Protein AF-A0A3B4A1E0-F1 (afdb_monomer_lite)

Structure (mmCIF, N/CA/C/O backbone):
data_AF-A0A3B4A1E0-F1
#
_entry.id   AF-A0A3B4A1E0-F1
#
loop_
_atom_site.group_PDB
_atom_site.id
_atom_site.type_symbol
_atom_site.label_atom_id
_atom_site.label_alt_id
_atom_site.label_comp_id
_atom_site.label_asym_id
_atom_site.label_entity_id
_atom_site.label_seq_id
_atom_site.pdbx_PDB_ins_code
_atom_site.Cartn_x
_atom_site.Cartn_y
_atom_site.Cartn_z
_atom_site.occupancy
_atom_site.B_iso_or_equiv
_atom_site.auth_seq_id
_atom_site.auth_comp_id
_atom_site.auth_asym_id
_atom_site.auth_atom_id
_atom_site.pdbx_PDB_model_num
ATOM 1 N N . MET A 1 1 ? 7.143 -41.075 -10.998 1.00 53.06 1 MET A N 1
ATOM 2 C CA . MET A 1 1 ? 6.366 -39.930 -10.487 1.00 53.06 1 MET A CA 1
ATOM 3 C C . MET A 1 1 ? 6.959 -39.647 -9.127 1.00 53.06 1 MET A C 1
ATOM 5 O O . MET A 1 1 ? 7.006 -40.567 -8.324 1.00 53.06 1 MET A O 1
ATOM 9 N N . ASP A 1 2 ? 7.576 -38.488 -8.966 1.00 66.81 2 ASP A N 1
ATOM 10 C CA . ASP A 1 2 ? 8.413 -38.183 -7.810 1.00 66.81 2 ASP A CA 1
ATOM 11 C C . ASP A 1 2 ? 7.525 -37.654 -6.678 1.00 66.81 2 ASP A C 1
ATOM 13 O O . ASP A 1 2 ? 6.941 -36.578 -6.811 1.00 66.81 2 ASP A O 1
ATOM 17 N N . LEU A 1 3 ? 7.316 -38.466 -5.637 1.00 61.34 3 LEU A N 1
ATOM 18 C CA . LEU A 1 3 ? 6.415 -38.126 -4.529 1.00 61.34 3 LEU A CA 1
ATOM 19 C C . LEU A 1 3 ? 6.935 -36.916 -3.741 1.00 61.34 3 LEU A C 1
ATOM 21 O O . LEU A 1 3 ? 6.131 -36.079 -3.333 1.00 61.34 3 LEU A O 1
ATOM 25 N N . ASP A 1 4 ? 8.256 -36.763 -3.645 1.00 66.69 4 ASP A N 1
ATOM 26 C CA . ASP A 1 4 ? 8.911 -35.648 -2.956 1.00 66.69 4 ASP A CA 1
ATOM 27 C C . ASP A 1 4 ? 8.580 -34.302 -3.629 1.00 66.69 4 ASP A C 1
ATOM 29 O O . ASP A 1 4 ? 8.363 -33.286 -2.967 1.00 66.69 4 ASP A O 1
ATOM 33 N N . ASN A 1 5 ? 8.429 -34.297 -4.959 1.00 65.75 5 ASN A N 1
ATOM 34 C CA . ASN A 1 5 ? 8.002 -33.117 -5.717 1.00 65.75 5 ASN A CA 1
ATOM 35 C C . ASN A 1 5 ? 6.529 -32.740 -5.465 1.00 65.75 5 ASN A C 1
ATOM 37 O O . ASN A 1 5 ? 6.169 -31.567 -5.575 1.00 65.75 5 ASN A O 1
ATOM 41 N N . ILE A 1 6 ? 5.667 -33.708 -5.134 1.00 66.88 6 ILE A N 1
ATOM 42 C CA . ILE A 1 6 ? 4.247 -33.463 -4.832 1.00 66.88 6 ILE A CA 1
ATOM 43 C C . ILE A 1 6 ? 4.090 -32.937 -3.400 1.00 66.88 6 ILE A C 1
ATOM 45 O O . ILE A 1 6 ? 3.303 -32.018 -3.168 1.00 66.88 6 ILE A O 1
ATOM 49 N N . GLU A 1 7 ? 4.854 -33.469 -2.445 1.00 69.38 7 GLU A N 1
ATOM 50 C CA . GLU A 1 7 ? 4.876 -32.968 -1.065 1.00 69.38 7 GLU A CA 1
ATOM 51 C C . GLU A 1 7 ? 5.423 -31.540 -0.989 1.00 69.38 7 GLU A C 1
ATOM 53 O O . GLU A 1 7 ? 4.758 -30.669 -0.424 1.00 69.38 7 GLU A O 1
ATOM 58 N N . ALA A 1 8 ? 6.541 -31.254 -1.664 1.00 64.31 8 ALA A N 1
ATOM 59 C CA . ALA A 1 8 ? 7.081 -29.897 -1.757 1.00 64.31 8 ALA A CA 1
ATOM 60 C C . ALA A 1 8 ? 6.071 -28.913 -2.377 1.00 64.31 8 ALA A C 1
ATOM 62 O O . ALA A 1 8 ? 5.916 -27.782 -1.911 1.00 64.31 8 ALA A O 1
ATOM 63 N N . LEU A 1 9 ? 5.326 -29.342 -3.402 1.00 64.62 9 LEU A N 1
ATOM 64 C CA . LEU A 1 9 ? 4.281 -28.523 -4.016 1.00 64.62 9 LEU A CA 1
ATOM 65 C C . LEU A 1 9 ? 3.123 -28.250 -3.039 1.00 64.62 9 LEU A C 1
ATOM 67 O O . LEU A 1 9 ? 2.649 -27.115 -2.950 1.00 64.62 9 LEU A O 1
ATOM 71 N N . ASN A 1 10 ? 2.696 -29.251 -2.265 1.00 68.62 10 ASN A N 1
ATOM 72 C CA . ASN A 1 10 ? 1.663 -29.095 -1.237 1.00 68.62 10 ASN A CA 1
ATOM 73 C C . ASN A 1 10 ? 2.092 -28.136 -0.119 1.00 68.62 10 ASN A C 1
ATOM 75 O O . ASN A 1 10 ? 1.289 -27.312 0.327 1.00 68.62 10 ASN A O 1
ATOM 79 N N . GLU A 1 11 ? 3.352 -28.192 0.306 1.00 73.94 11 GLU A N 1
ATOM 80 C CA . GLU A 1 11 ? 3.908 -27.250 1.279 1.00 73.94 11 GLU A CA 1
ATOM 81 C C . GLU A 1 11 ? 3.930 -25.819 0.740 1.00 73.94 11 GLU A C 1
ATOM 83 O O . GLU A 1 11 ? 3.518 -24.890 1.443 1.00 73.94 11 GLU A O 1
ATOM 88 N N . VAL A 1 12 ? 4.328 -25.635 -0.524 1.00 72.62 12 VAL A N 1
ATOM 89 C CA . VAL A 1 12 ? 4.296 -24.330 -1.199 1.00 72.62 12 VAL A CA 1
ATOM 90 C C . VAL A 1 12 ? 2.866 -23.798 -1.274 1.00 72.62 12 VAL A C 1
ATOM 92 O O . VAL A 1 12 ? 2.629 -22.654 -0.886 1.00 72.62 12 VAL A O 1
ATOM 95 N N . HIS A 1 13 ? 1.891 -24.608 -1.693 1.00 76.75 13 HIS A N 1
ATOM 96 C CA . HIS A 1 13 ? 0.485 -24.192 -1.733 1.00 76.75 13 HIS A CA 1
ATOM 97 C C . HIS A 1 13 ? -0.042 -23.807 -0.352 1.00 76.75 13 HIS A C 1
ATOM 99 O O . HIS A 1 13 ? -0.690 -22.768 -0.204 1.00 76.75 13 HIS A O 1
ATOM 105 N N . ALA A 1 14 ? 0.265 -24.605 0.670 1.00 80.81 14 ALA A N 1
ATOM 106 C CA . ALA A 1 14 ? -0.152 -24.321 2.034 1.00 80.81 14 ALA A CA 1
ATOM 107 C C . ALA A 1 14 ? 0.515 -23.048 2.581 1.00 80.81 14 ALA A C 1
ATOM 109 O O . ALA A 1 14 ? -0.136 -22.266 3.275 1.00 80.81 14 ALA A O 1
ATOM 110 N N . SER A 1 15 ? 1.787 -22.809 2.260 1.00 83.81 15 SER A N 1
ATOM 111 C CA . SER A 1 15 ? 2.515 -21.590 2.627 1.00 83.81 15 SER A CA 1
ATOM 112 C C . SER A 1 15 ? 1.927 -20.353 1.945 1.00 83.81 15 SER A C 1
ATOM 114 O O . SER A 1 15 ? 1.558 -19.394 2.622 1.00 83.81 15 SER A O 1
ATOM 116 N N . VAL A 1 16 ? 1.726 -20.400 0.624 1.00 83.62 16 VAL A N 1
ATOM 117 C CA . VAL A 1 16 ? 1.126 -19.303 -0.153 1.00 83.62 16 VAL A CA 1
ATOM 118 C C . VAL A 1 16 ? -0.285 -18.994 0.341 1.00 83.62 16 VAL A C 1
ATOM 120 O O . VAL A 1 16 ? -0.619 -17.827 0.543 1.00 83.62 16 VAL A O 1
ATOM 123 N N . TYR A 1 17 ? -1.103 -20.017 0.597 1.00 85.19 17 TYR A N 1
ATOM 124 C CA . TYR A 1 17 ? -2.456 -19.827 1.111 1.00 85.19 17 TYR A CA 1
ATOM 125 C C . TYR A 1 17 ? -2.453 -19.192 2.507 1.00 85.19 17 TYR A C 1
ATOM 127 O O . TYR A 1 17 ? -3.145 -18.197 2.727 1.00 85.19 17 TYR A O 1
ATOM 135 N N . ARG A 1 18 ? -1.628 -19.689 3.439 1.00 83.25 18 ARG A N 1
ATOM 136 C CA . ARG A 1 18 ? -1.487 -19.088 4.778 1.00 83.25 18 ARG A CA 1
ATOM 137 C C . ARG A 1 18 ? -1.047 -17.629 4.699 1.00 83.25 18 ARG A C 1
ATOM 139 O O . ARG A 1 18 ? -1.656 -16.786 5.353 1.00 83.25 18 ARG A O 1
ATOM 146 N N . SER A 1 19 ? -0.050 -17.321 3.874 1.00 85.06 19 SER A N 1
ATOM 147 C CA . SER A 1 19 ? 0.401 -15.946 3.645 1.00 85.06 19 SER A CA 1
ATOM 148 C C . SER A 1 19 ? -0.711 -15.084 3.049 1.00 85.06 19 SER A C 1
ATOM 150 O O . SER A 1 19 ? -0.932 -13.970 3.512 1.00 85.06 19 SER A O 1
ATOM 152 N N . SER A 1 20 ? -1.488 -15.606 2.096 1.00 85.75 20 SER A N 1
ATOM 153 C CA . SER A 1 20 ? -2.617 -14.873 1.509 1.00 85.75 20 SER A CA 1
ATOM 154 C C . SER A 1 20 ? -3.699 -14.528 2.539 1.00 85.75 20 SER A C 1
ATOM 156 O O . SER A 1 20 ? -4.195 -13.402 2.550 1.00 85.75 20 SER A O 1
ATOM 158 N N . LEU A 1 21 ? -4.008 -15.449 3.460 1.00 85.19 21 LEU A N 1
ATOM 159 C CA . LEU A 1 21 ? -4.960 -15.209 4.545 1.00 85.19 21 LEU A CA 1
ATOM 160 C C . LEU A 1 21 ? -4.445 -14.158 5.529 1.00 85.19 21 LEU A C 1
ATOM 162 O O . LEU A 1 21 ? -5.189 -13.254 5.901 1.00 85.19 21 LEU A O 1
ATOM 166 N N . LYS A 1 22 ? -3.166 -14.229 5.909 1.00 87.06 22 LYS A N 1
ATOM 167 C CA . LYS A 1 22 ? -2.531 -13.217 6.764 1.00 87.06 22 LYS A CA 1
ATOM 168 C C . LYS A 1 22 ? -2.554 -11.836 6.113 1.00 87.06 22 LYS A C 1
ATOM 170 O O . LYS A 1 22 ? -2.951 -10.867 6.754 1.00 87.06 22 LYS A O 1
ATOM 175 N N . LEU A 1 23 ? -2.200 -11.748 4.830 1.00 88.38 23 LEU A N 1
ATOM 176 C CA . LEU A 1 23 ? -2.256 -10.497 4.071 1.00 88.38 23 LEU A CA 1
ATOM 177 C C . LEU A 1 23 ? -3.684 -9.956 3.983 1.00 88.38 23 LEU A C 1
ATOM 179 O O . LEU A 1 23 ? -3.876 -8.752 4.121 1.00 88.38 23 LEU A O 1
ATOM 183 N N . GLN A 1 24 ? -4.691 -10.819 3.828 1.00 88.75 24 GLN A N 1
ATOM 184 C CA . GLN A 1 24 ? -6.093 -10.403 3.867 1.00 88.75 24 GLN A CA 1
ATOM 185 C C . GLN A 1 24 ? -6.499 -9.866 5.249 1.00 88.75 24 GLN A C 1
ATOM 187 O O . GLN A 1 24 ? -7.207 -8.861 5.333 1.00 88.75 24 GLN A O 1
ATOM 192 N N . SER A 1 25 ? -6.056 -10.497 6.340 1.00 88.69 25 SER A N 1
ATOM 193 C CA . SER A 1 25 ? -6.280 -9.979 7.694 1.00 88.69 25 SER A CA 1
ATOM 194 C C . SER A 1 25 ? -5.638 -8.606 7.876 1.00 88.69 25 SER A C 1
ATOM 196 O O . SER A 1 25 ? -6.288 -7.691 8.372 1.00 88.69 25 SER A O 1
ATOM 198 N N . ILE A 1 26 ? -4.402 -8.433 7.411 1.00 90.31 26 ILE A N 1
ATOM 199 C CA . ILE A 1 26 ? -3.662 -7.170 7.515 1.00 90.31 26 ILE A CA 1
ATOM 200 C C . ILE A 1 26 ? -4.322 -6.089 6.665 1.00 90.31 26 ILE A C 1
ATOM 202 O O . ILE A 1 26 ? -4.563 -4.999 7.163 1.00 90.31 26 ILE A O 1
ATOM 206 N N . GLN A 1 27 ? -4.738 -6.417 5.443 1.00 92.44 27 GLN A N 1
ATOM 207 C CA . GLN A 1 27 ? -5.510 -5.529 4.578 1.00 92.44 27 GLN A CA 1
ATOM 208 C C . GLN A 1 27 ? -6.789 -5.005 5.259 1.00 92.44 27 GLN A C 1
ATOM 210 O O . GLN A 1 27 ? -7.183 -3.855 5.042 1.00 92.44 27 GLN A O 1
ATOM 215 N N . ARG A 1 28 ? -7.465 -5.833 6.067 1.00 91.12 28 ARG A N 1
ATOM 216 C CA . ARG A 1 28 ? -8.642 -5.407 6.839 1.00 91.12 28 ARG A CA 1
ATOM 217 C C . ARG A 1 28 ? -8.262 -4.537 8.031 1.00 91.12 28 ARG A C 1
ATOM 219 O O . ARG A 1 28 ? -8.878 -3.494 8.202 1.00 91.12 28 ARG A O 1
ATOM 226 N N . LEU A 1 29 ? -7.237 -4.928 8.789 1.00 89.44 29 LEU A N 1
ATOM 227 C CA . LEU A 1 29 ? -6.728 -4.160 9.933 1.00 89.44 29 LEU A CA 1
ATOM 228 C C . LEU A 1 29 ? -6.226 -2.767 9.533 1.00 89.44 29 LEU A C 1
ATOM 230 O O . LEU A 1 29 ? -6.349 -1.828 10.304 1.00 89.44 29 LEU A O 1
ATOM 234 N N . THR A 1 30 ? -5.685 -2.621 8.325 1.00 91.12 30 THR A N 1
ATOM 235 C CA . THR A 1 30 ? -5.218 -1.336 7.790 1.00 91.12 30 THR A CA 1
ATOM 236 C C . THR A 1 30 ? -6.249 -0.654 6.891 1.00 91.12 30 THR A C 1
ATOM 238 O O . THR A 1 30 ? -5.905 0.256 6.144 1.00 91.12 30 THR A O 1
ATOM 241 N N . HIS A 1 31 ? -7.501 -1.125 6.861 1.00 93.19 31 HIS A N 1
ATOM 242 C CA . HIS A 1 31 ? -8.583 -0.554 6.040 1.00 93.19 31 HIS A CA 1
ATOM 243 C C . HIS A 1 31 ? -8.277 -0.451 4.529 1.00 93.19 31 HIS A C 1
ATOM 245 O O . HIS A 1 31 ? -8.978 0.228 3.783 1.00 93.19 31 HIS A O 1
ATOM 251 N N . LEU A 1 32 ? -7.264 -1.166 4.027 1.00 94.44 32 LEU A N 1
ATOM 252 C CA . LEU A 1 32 ? -6.845 -1.108 2.619 1.00 94.44 32 LEU A CA 1
ATOM 253 C C . LEU A 1 32 ? -7.750 -1.942 1.696 1.00 94.44 32 LEU A C 1
ATOM 255 O O . LEU A 1 32 ? -7.695 -1.793 0.478 1.00 94.44 32 LEU A O 1
ATOM 259 N N . HIS A 1 33 ? -8.641 -2.761 2.265 1.00 92.81 33 HIS A N 1
ATOM 260 C CA . HIS A 1 33 ? -9.667 -3.531 1.544 1.00 92.81 33 HIS A CA 1
ATOM 261 C C . HIS A 1 33 ? -10.732 -2.675 0.837 1.00 92.81 33 HIS A C 1
ATOM 263 O O . HIS A 1 33 ? -11.501 -3.213 0.045 1.00 92.81 33 HIS A O 1
ATOM 269 N N . VAL A 1 34 ? -10.776 -1.366 1.099 1.00 93.69 34 VAL A N 1
ATOM 270 C CA . VAL A 1 34 ? -11.647 -0.393 0.408 1.00 93.69 34 VAL A CA 1
ATOM 271 C C . VAL A 1 34 ? -10.854 0.688 -0.333 1.00 93.69 34 VAL A C 1
ATOM 273 O O . VAL A 1 34 ? -11.417 1.573 -0.975 1.00 93.69 34 VAL A O 1
ATOM 276 N N . VAL A 1 35 ? -9.524 0.629 -0.255 1.00 95.38 35 VAL A N 1
ATOM 277 C CA . VAL A 1 35 ? -8.626 1.575 -0.915 1.00 95.38 35 VAL A CA 1
ATOM 278 C C . VAL A 1 35 ? -8.311 1.072 -2.317 1.00 95.38 35 VAL A C 1
ATOM 280 O O . VAL A 1 35 ? -8.114 -0.119 -2.528 1.00 95.38 35 VAL A O 1
ATOM 283 N N . LEU A 1 36 ? -8.219 1.995 -3.269 1.00 95.69 36 LEU A N 1
ATOM 284 C CA . LEU A 1 36 ? -7.868 1.729 -4.659 1.00 95.69 36 LEU A CA 1
ATOM 285 C C . LEU A 1 36 ? -6.608 2.520 -5.020 1.00 95.69 36 LEU A C 1
ATOM 287 O O . LEU A 1 36 ? -6.320 3.556 -4.410 1.00 95.69 36 LEU A O 1
ATOM 291 N N . VAL A 1 37 ? -5.883 2.081 -6.045 1.00 94.94 37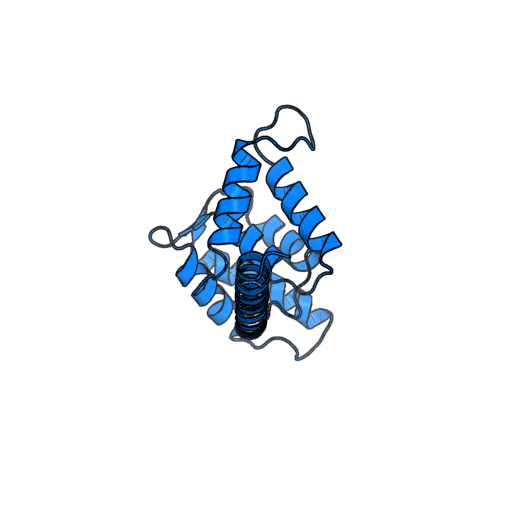 VAL A N 1
ATOM 292 C CA . VAL A 1 37 ? -4.678 2.725 -6.586 1.00 94.94 37 VAL A CA 1
ATOM 293 C C . VAL A 1 37 ? -4.929 4.211 -6.843 1.00 94.94 37 VAL A C 1
ATOM 295 O O . VAL A 1 37 ? -4.120 5.049 -6.456 1.00 94.94 37 VAL A O 1
ATOM 298 N N . ARG A 1 38 ? -6.094 4.574 -7.395 1.00 93.81 38 ARG A N 1
ATOM 299 C CA . ARG A 1 38 ? -6.472 5.980 -7.635 1.00 93.81 38 ARG A CA 1
ATOM 300 C C . ARG A 1 38 ? -6.529 6.839 -6.366 1.00 93.81 38 ARG A C 1
ATOM 302 O O . ARG A 1 38 ? -6.160 8.016 -6.418 1.00 93.81 38 ARG A O 1
ATOM 309 N N . HIS A 1 39 ? -6.939 6.273 -5.228 1.00 95.00 39 HIS A N 1
ATOM 310 C CA . HIS A 1 39 ? -6.931 6.973 -3.938 1.00 95.00 39 HIS A CA 1
ATOM 311 C C . HIS A 1 39 ? -5.492 7.216 -3.470 1.00 95.00 39 HIS A C 1
ATOM 313 O O . HIS A 1 39 ? -5.155 8.332 -3.070 1.00 95.00 39 HIS A O 1
ATOM 319 N N . ILE A 1 40 ? -4.636 6.198 -3.607 1.00 94.75 40 ILE A N 1
ATOM 320 C CA . ILE A 1 40 ? -3.216 6.237 -3.234 1.00 94.75 40 ILE A CA 1
ATOM 321 C C . ILE A 1 40 ? -2.469 7.285 -4.070 1.00 94.75 40 ILE A C 1
ATOM 323 O O . ILE A 1 40 ? -1.838 8.186 -3.519 1.00 94.75 40 ILE A O 1
ATOM 327 N N . THR A 1 41 ? -2.592 7.231 -5.400 1.00 91.50 41 THR A N 1
ATOM 328 C CA . THR A 1 41 ? -1.941 8.180 -6.318 1.00 91.50 41 THR A CA 1
ATOM 329 C C . THR A 1 41 ? -2.379 9.621 -6.058 1.00 91.50 41 THR A C 1
ATOM 331 O O . THR A 1 41 ? -1.566 10.543 -6.122 1.00 91.50 41 THR A O 1
ATOM 334 N N . THR A 1 42 ? -3.659 9.835 -5.745 1.00 92.00 42 THR A N 1
ATOM 335 C CA . THR A 1 42 ? -4.181 11.174 -5.440 1.00 92.00 42 THR A CA 1
ATOM 336 C C . THR A 1 42 ? -3.605 11.717 -4.134 1.00 92.00 42 THR A C 1
ATOM 338 O O . THR A 1 42 ? -3.204 12.880 -4.094 1.00 92.00 42 THR A O 1
ATOM 341 N N . ALA A 1 43 ? -3.507 10.886 -3.094 1.00 92.25 43 ALA A N 1
ATOM 342 C CA . ALA A 1 43 ? -2.925 11.281 -1.815 1.00 92.25 43 ALA A CA 1
ATOM 343 C C . ALA A 1 43 ? -1.415 11.567 -1.933 1.00 92.25 43 ALA A C 1
ATOM 345 O O . ALA A 1 43 ? -0.949 12.606 -1.463 1.00 92.25 43 ALA A O 1
ATOM 346 N N . LEU A 1 44 ? -0.658 10.717 -2.634 1.00 89.38 44 LEU A N 1
ATOM 347 C CA . LEU A 1 44 ? 0.795 10.868 -2.803 1.00 89.38 44 LEU A CA 1
ATOM 348 C C . LEU A 1 44 ? 1.206 12.107 -3.602 1.00 89.38 44 LEU A C 1
ATOM 350 O O . LEU A 1 44 ? 2.267 12.670 -3.344 1.00 89.38 44 LEU A O 1
ATOM 354 N N . ARG A 1 45 ? 0.356 12.610 -4.508 1.00 86.19 45 ARG A N 1
ATOM 355 C CA . ARG A 1 45 ? 0.635 13.855 -5.252 1.00 86.19 45 ARG A CA 1
ATOM 356 C C . ARG A 1 45 ? 0.914 15.049 -4.327 1.00 86.19 45 ARG A C 1
ATOM 358 O O . ARG A 1 45 ? 1.601 15.983 -4.722 1.00 86.19 45 ARG A O 1
ATOM 365 N N . SER A 1 46 ? 0.396 15.011 -3.100 1.00 79.38 46 SER A N 1
ATOM 366 C CA . SER A 1 46 ? 0.569 16.069 -2.102 1.00 79.38 46 SER A CA 1
ATOM 367 C C . SER A 1 46 ? 1.889 16.017 -1.318 1.00 79.38 46 SER A C 1
ATOM 369 O O . SER A 1 46 ? 2.178 16.961 -0.591 1.00 79.38 46 SER A O 1
ATOM 371 N N . VAL A 1 47 ? 2.681 14.948 -1.462 1.00 78.19 47 VAL A N 1
ATOM 372 C CA . VAL A 1 47 ? 3.924 14.708 -0.699 1.00 78.19 47 VAL A CA 1
ATOM 373 C C . VAL A 1 47 ? 5.156 15.349 -1.361 1.00 78.19 47 VAL A C 1
ATOM 375 O O . VAL A 1 47 ? 6.175 15.541 -0.716 1.00 78.19 47 VAL A O 1
ATOM 378 N N . GLY A 1 48 ? 5.066 15.796 -2.618 1.00 67.62 48 GLY A N 1
ATOM 379 C CA . GLY A 1 48 ? 6.047 16.739 -3.176 1.00 67.62 48 GLY A CA 1
ATOM 380 C C . GLY A 1 48 ? 7.441 16.177 -3.491 1.00 67.62 48 GLY A C 1
ATOM 381 O O . GLY A 1 48 ? 8.417 16.912 -3.395 1.00 67.62 48 GLY A O 1
ATOM 382 N N . GLY A 1 49 ? 7.553 14.910 -3.901 1.00 74.06 49 GLY A N 1
ATOM 383 C CA . GLY A 1 49 ? 8.814 14.339 -4.403 1.00 74.06 49 GLY A CA 1
ATOM 384 C C . GLY A 1 49 ? 9.908 14.144 -3.347 1.00 74.06 49 GLY A C 1
ATOM 385 O O . GLY A 1 49 ? 11.069 13.968 -3.709 1.00 74.06 49 GLY A O 1
ATOM 386 N N . VAL A 1 50 ? 9.556 14.188 -2.059 1.00 81.94 50 VAL A N 1
ATOM 387 C CA . VAL A 1 50 ? 10.465 13.801 -0.974 1.00 81.94 50 VAL A CA 1
ATOM 388 C C . VAL A 1 50 ? 10.701 12.292 -0.988 1.00 81.94 50 VAL A C 1
ATOM 390 O O . VAL A 1 50 ? 9.809 11.523 -1.341 1.00 81.94 50 VAL A O 1
ATOM 393 N N . SER A 1 51 ? 11.906 11.876 -0.601 1.00 85.31 51 SER A N 1
ATOM 394 C CA . SER A 1 51 ? 12.280 10.457 -0.551 1.00 85.31 51 SER A CA 1
ATOM 395 C C . SER A 1 51 ? 11.772 9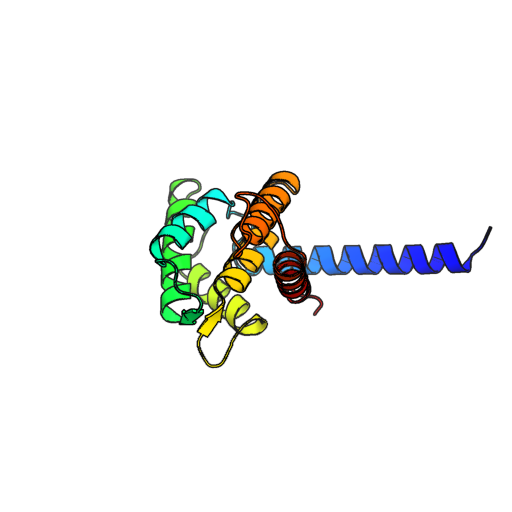.758 0.708 1.00 85.31 51 SER A C 1
ATOM 397 O O . SER A 1 51 ? 11.377 8.600 0.644 1.00 85.31 51 SER A O 1
ATOM 399 N N . ASP A 1 52 ? 11.742 10.467 1.837 1.00 91.81 52 ASP A N 1
ATOM 400 C CA . ASP A 1 52 ? 11.318 9.945 3.134 1.00 91.81 52 ASP A CA 1
ATOM 401 C C . ASP A 1 52 ? 10.233 10.843 3.734 1.00 91.81 52 ASP A C 1
ATOM 403 O O . ASP A 1 52 ? 10.276 12.066 3.595 1.00 91.81 52 ASP A O 1
ATOM 407 N N . VAL A 1 53 ? 9.278 10.229 4.430 1.00 93.75 53 VAL A N 1
ATOM 408 C CA . VAL A 1 53 ? 8.176 10.910 5.118 1.00 93.75 53 VAL A CA 1
ATOM 409 C C . VAL A 1 53 ? 8.140 10.539 6.594 1.00 93.75 53 VAL A C 1
ATOM 411 O O . VAL A 1 53 ? 8.263 9.374 6.971 1.00 93.75 53 VAL A O 1
ATOM 414 N N . SER A 1 54 ? 7.958 11.539 7.446 1.00 94.50 54 SER A N 1
ATOM 415 C CA . SER A 1 54 ? 7.767 11.377 8.885 1.00 94.50 54 SER A CA 1
ATOM 416 C C . SER A 1 54 ? 6.424 10.723 9.213 1.00 94.50 54 SER A C 1
ATOM 418 O O . SER A 1 54 ? 5.483 10.720 8.413 1.00 94.50 54 SER A O 1
ATOM 420 N N . ARG A 1 55 ? 6.282 10.224 10.445 1.00 94.00 55 ARG A N 1
ATOM 421 C CA . ARG A 1 55 ? 5.012 9.650 10.924 1.00 94.00 55 ARG A CA 1
ATOM 422 C C . ARG A 1 55 ? 3.825 10.595 10.764 1.00 94.00 55 ARG A C 1
ATOM 424 O O . ARG A 1 55 ? 2.750 10.157 10.363 1.00 94.00 55 ARG A O 1
ATOM 431 N N . GLN A 1 56 ? 4.015 11.881 11.046 1.00 93.62 56 GLN A N 1
ATOM 432 C CA . GLN A 1 56 ? 2.949 12.871 10.921 1.00 93.62 56 GLN A CA 1
ATOM 433 C C . GLN A 1 56 ? 2.519 13.055 9.459 1.00 93.62 56 GLN A C 1
ATOM 435 O O . GLN A 1 56 ? 1.324 13.136 9.176 1.00 93.62 56 GLN A O 1
ATOM 440 N N . GLU A 1 57 ? 3.469 13.075 8.524 1.00 94.25 57 GLU A N 1
ATOM 441 C CA . GLU A 1 57 ? 3.184 13.181 7.089 1.00 94.25 57 GLU A CA 1
ATOM 442 C C . GLU A 1 57 ? 2.468 11.935 6.562 1.00 94.25 57 GLU A C 1
ATOM 444 O O . GLU A 1 57 ? 1.508 12.060 5.799 1.00 94.25 57 GLU A O 1
ATOM 449 N N . VAL A 1 58 ? 2.854 10.742 7.030 1.00 94.88 58 VAL A N 1
ATOM 450 C CA . VAL A 1 58 ? 2.150 9.489 6.717 1.00 94.88 58 VAL A CA 1
ATOM 451 C C . VAL A 1 58 ? 0.703 9.543 7.205 1.00 94.88 58 VAL A C 1
ATOM 453 O O . VAL A 1 58 ? -0.212 9.268 6.430 1.00 94.88 58 VAL A O 1
ATOM 456 N N . VAL A 1 59 ? 0.456 9.966 8.448 1.00 95.25 59 VAL A N 1
ATOM 457 C CA . VAL A 1 59 ? -0.911 10.106 8.981 1.00 95.25 59 VAL A CA 1
ATOM 458 C C . VAL A 1 59 ? -1.728 11.117 8.171 1.00 95.25 59 VAL A C 1
ATOM 460 O O . VAL A 1 59 ? -2.894 10.866 7.865 1.00 95.25 59 VAL A O 1
ATOM 463 N N . GLN A 1 60 ? -1.145 12.250 7.773 1.00 94.19 60 GLN A N 1
ATOM 464 C CA . GLN A 1 60 ? -1.834 13.239 6.934 1.00 94.19 60 GLN A CA 1
ATOM 465 C C . GLN A 1 60 ? -2.160 12.698 5.537 1.00 94.19 60 GLN A C 1
ATOM 467 O O . GLN A 1 60 ? -3.257 12.937 5.022 1.00 94.19 60 GLN A O 1
ATOM 472 N N . LEU A 1 61 ? -1.236 11.953 4.930 1.00 95.25 61 LEU A N 1
ATOM 473 C CA . LEU A 1 61 ? -1.449 11.281 3.651 1.00 95.25 61 LEU A CA 1
ATOM 474 C C . LEU A 1 61 ? -2.607 10.289 3.746 1.00 95.25 61 LEU A C 1
ATOM 476 O O . LEU A 1 61 ? -3.526 10.334 2.925 1.00 95.25 61 LEU A O 1
ATOM 480 N N . LEU A 1 62 ? -2.585 9.428 4.763 1.00 95.88 62 LEU A N 1
ATOM 481 C CA . LEU A 1 62 ? -3.617 8.422 4.994 1.00 95.88 62 LEU A CA 1
ATOM 482 C C . LEU A 1 62 ? -4.977 9.069 5.257 1.00 95.88 62 LEU A C 1
ATOM 484 O O . LEU A 1 62 ? -5.969 8.634 4.684 1.00 95.88 62 LEU A O 1
ATOM 488 N N . ASN A 1 63 ? -5.024 10.160 6.025 1.00 95.00 63 ASN A N 1
ATOM 489 C CA . ASN A 1 63 ? -6.244 10.946 6.217 1.00 95.00 63 ASN A CA 1
ATOM 490 C C . ASN A 1 63 ? -6.833 11.425 4.885 1.00 95.00 63 ASN A C 1
ATOM 492 O O . ASN 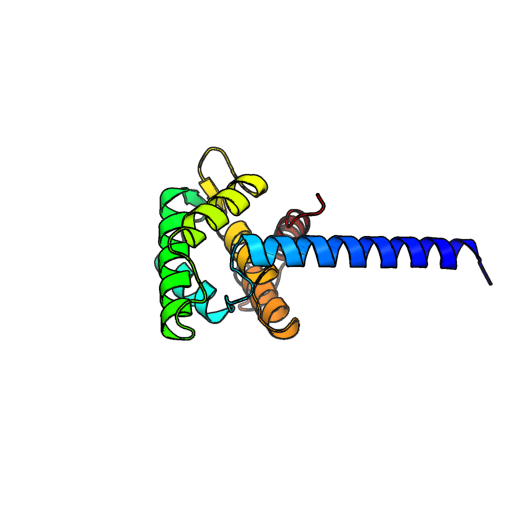A 1 63 ? -8.011 11.204 4.619 1.00 95.00 63 ASN A O 1
ATOM 496 N N . ARG A 1 64 ? -6.021 12.032 4.009 1.00 94.00 64 ARG A N 1
ATOM 497 C CA . ARG A 1 64 ? -6.481 12.475 2.678 1.00 94.00 64 ARG A CA 1
ATOM 498 C C . ARG A 1 64 ? -7.006 11.305 1.848 1.00 94.00 64 ARG A C 1
ATOM 500 O O . ARG A 1 64 ? -8.048 11.417 1.208 1.00 94.00 64 ARG A O 1
ATOM 507 N N . MET A 1 65 ? -6.295 10.181 1.875 1.00 95.25 65 MET A N 1
ATOM 508 C CA . MET A 1 65 ? -6.688 8.967 1.165 1.00 95.25 65 MET A CA 1
ATOM 509 C C . MET A 1 65 ? -8.036 8.427 1.666 1.00 95.25 65 MET A C 1
ATOM 511 O O . MET A 1 65 ? -8.923 8.156 0.859 1.00 95.25 65 MET A O 1
ATOM 515 N N . PHE A 1 66 ? -8.212 8.311 2.981 1.00 94.75 66 PHE A N 1
ATOM 516 C CA . PHE A 1 66 ? -9.424 7.781 3.600 1.00 94.75 66 PHE A CA 1
ATOM 517 C C . PHE A 1 66 ? -10.620 8.732 3.511 1.00 94.75 66 PHE A C 1
ATOM 519 O O . PHE A 1 66 ? -11.749 8.268 3.370 1.00 94.75 66 PHE A O 1
ATOM 526 N N . VAL A 1 67 ? -10.401 10.049 3.501 1.00 92.75 67 VAL A N 1
ATOM 527 C CA . VAL A 1 67 ? -11.458 11.026 3.193 1.00 92.75 67 VAL A CA 1
ATOM 528 C C . VAL A 1 67 ? -12.004 10.801 1.783 1.00 92.75 67 VAL A C 1
ATOM 530 O O . VAL A 1 67 ? -13.221 10.773 1.612 1.00 92.75 67 VAL A O 1
ATOM 533 N N . ASN A 1 68 ? -11.135 10.573 0.792 1.00 91.19 68 ASN A N 1
ATOM 534 C CA . ASN A 1 68 ? -11.576 10.286 -0.577 1.00 91.19 68 ASN A CA 1
ATOM 535 C C . ASN A 1 68 ? -12.386 8.980 -0.647 1.00 91.19 68 ASN A C 1
ATOM 537 O O . ASN A 1 68 ? -13.427 8.944 -1.293 1.00 91.19 68 ASN A O 1
ATOM 541 N N . VAL A 1 69 ? -11.958 7.933 0.069 1.00 92.19 69 VAL A N 1
ATOM 542 C CA . VAL A 1 69 ? -12.718 6.671 0.168 1.00 92.19 69 VAL A CA 1
ATOM 543 C C . VAL A 1 69 ? -14.099 6.909 0.785 1.00 92.19 69 VAL A C 1
ATOM 545 O O . VAL A 1 69 ? -15.102 6.464 0.233 1.00 92.19 69 VAL A O 1
ATOM 548 N N . SER A 1 70 ? -14.169 7.635 1.902 1.00 90.50 70 SER A N 1
ATOM 549 C CA . SER A 1 70 ? -15.419 7.893 2.630 1.00 90.50 70 SER A CA 1
ATOM 550 C C . SER A 1 70 ? -16.432 8.726 1.840 1.00 90.50 70 SER A C 1
ATOM 552 O O . SER A 1 70 ? -17.630 8.621 2.098 1.00 90.50 70 SER A O 1
ATOM 554 N N . GLN A 1 71 ? -15.981 9.542 0.882 1.00 88.50 71 GLN A N 1
ATOM 555 C CA . GLN A 1 71 ? -16.867 10.266 -0.038 1.00 88.50 71 GLN A CA 1
ATOM 556 C C . GLN A 1 71 ? -17.548 9.332 -1.046 1.00 88.50 71 GLN A C 1
ATOM 558 O O . GLN A 1 71 ? -18.677 9.594 -1.453 1.00 88.50 71 GLN A O 1
ATOM 563 N N . GLU A 1 72 ? -16.879 8.248 -1.441 1.00 88.00 72 GLU A N 1
ATOM 564 C CA . GLU A 1 72 ? -17.414 7.268 -2.391 1.00 88.00 72 GLU A CA 1
ATOM 565 C C . GLU A 1 72 ? -18.236 6.185 -1.699 1.00 88.00 72 GLU A C 1
ATOM 567 O O . GLU A 1 72 ? -19.263 5.753 -2.223 1.00 88.00 72 GLU A O 1
ATOM 572 N N . ILE A 1 73 ? -17.790 5.750 -0.519 1.00 84.69 73 ILE A N 1
ATOM 573 C CA . ILE A 1 73 ? -18.419 4.672 0.239 1.00 84.69 73 ILE A CA 1
ATOM 574 C C . ILE A 1 73 ? -18.549 5.089 1.715 1.00 84.69 73 ILE A C 1
ATOM 576 O O . ILE A 1 73 ? -17.670 4.804 2.536 1.00 84.69 73 ILE A O 1
ATOM 580 N N . PRO A 1 74 ? -19.650 5.769 2.084 1.00 78.88 74 PRO A N 1
ATOM 581 C CA . PRO A 1 74 ? -19.855 6.236 3.449 1.00 78.88 74 PRO A CA 1
ATOM 582 C C . PRO A 1 74 ? -19.817 5.096 4.477 1.00 78.88 74 PRO A C 1
ATOM 584 O O . PRO A 1 74 ? -20.305 3.990 4.232 1.00 78.88 74 PRO A O 1
ATOM 587 N N . GLY A 1 75 ? -19.235 5.369 5.648 1.00 78.88 75 GLY A N 1
ATOM 588 C CA . GLY A 1 75 ? -19.233 4.457 6.801 1.00 78.88 75 GLY A CA 1
ATOM 589 C C . GLY A 1 75 ? -18.266 3.269 6.723 1.00 78.88 75 GLY A C 1
ATOM 590 O O . GLY A 1 75 ? -18.273 2.444 7.629 1.00 78.88 75 GLY A O 1
ATOM 591 N N . HIS A 1 76 ? -17.441 3.171 5.676 1.00 77.50 76 HIS A N 1
ATOM 592 C CA . HIS A 1 76 ? -16.506 2.050 5.499 1.00 77.50 76 HIS A CA 1
ATOM 593 C C . HIS A 1 76 ? -15.131 2.265 6.139 1.00 77.50 76 HIS A C 1
ATOM 595 O O . HIS A 1 76 ? -14.358 1.317 6.240 1.00 77.50 76 HIS A O 1
ATOM 601 N N . VAL A 1 77 ? -14.821 3.490 6.565 1.00 85.31 77 VAL A N 1
ATOM 602 C CA . VAL A 1 77 ? -13.541 3.829 7.191 1.00 85.31 77 VAL A CA 1
ATOM 603 C C . VAL A 1 77 ? -13.793 4.533 8.519 1.00 85.31 77 VAL A C 1
ATOM 605 O O . VAL A 1 77 ? -14.597 5.464 8.592 1.00 85.31 77 VAL A O 1
ATOM 608 N N . THR A 1 78 ? -13.119 4.069 9.570 1.00 86.88 78 THR A N 1
ATOM 609 C CA . THR A 1 78 ? -13.192 4.649 10.916 1.00 86.88 78 THR A CA 1
ATOM 610 C C . THR A 1 78 ? -12.307 5.892 11.037 1.00 86.88 78 THR A C 1
ATOM 612 O O . THR A 1 78 ? -11.427 6.137 10.210 1.00 86.88 78 THR A O 1
ATOM 615 N N . LEU A 1 79 ? -12.526 6.693 12.082 1.00 86.62 79 LEU A N 1
ATOM 616 C CA . LEU A 1 79 ? -11.724 7.893 12.356 1.00 86.62 79 LEU A CA 1
ATOM 617 C C . LEU A 1 79 ? -10.276 7.538 12.740 1.00 86.62 79 LEU A C 1
ATOM 619 O O . LEU A 1 79 ? -9.362 8.327 12.517 1.00 86.62 79 LEU A O 1
ATOM 623 N N . GLU A 1 80 ? -10.072 6.336 13.272 1.00 90.56 80 GLU A N 1
ATOM 624 C CA . GLU A 1 80 ? -8.794 5.795 13.734 1.00 90.56 80 GLU A CA 1
ATOM 625 C C . GLU A 1 80 ? -7.974 5.131 12.612 1.00 90.56 80 GLU A C 1
ATOM 627 O O . GLU A 1 80 ? -6.767 4.932 12.769 1.00 90.56 80 GLU A O 1
ATOM 632 N N . ALA A 1 81 ? -8.584 4.839 11.456 1.00 91.75 81 ALA A N 1
ATOM 633 C CA . ALA A 1 81 ? -7.944 4.133 10.343 1.00 91.75 81 ALA A CA 1
ATOM 634 C C . ALA A 1 81 ? -6.593 4.725 9.874 1.00 91.75 81 ALA A C 1
ATOM 636 O O . ALA A 1 81 ? -5.680 3.941 9.580 1.00 91.75 81 ALA A O 1
ATOM 637 N N . PRO A 1 82 ? -6.394 6.063 9.809 1.00 94.75 82 PRO A N 1
ATOM 638 C CA . PRO A 1 82 ? -5.088 6.647 9.500 1.00 94.75 82 PRO A CA 1
ATOM 639 C C . PRO A 1 82 ? -3.995 6.262 10.506 1.00 94.75 82 PRO A C 1
ATOM 641 O O . PRO A 1 82 ? -2.874 5.959 10.100 1.00 94.75 82 PRO A O 1
ATOM 644 N N . GLU A 1 83 ? -4.307 6.247 11.802 1.00 94.06 83 GLU A N 1
ATOM 645 C CA . GLU A 1 83 ? -3.345 5.916 12.860 1.00 94.06 83 GLU A CA 1
ATOM 646 C C . GLU A 1 83 ? -3.051 4.413 12.904 1.00 94.06 83 GLU A C 1
ATOM 648 O O . GLU A 1 83 ? -1.887 4.013 12.979 1.00 94.06 83 GLU A O 1
ATOM 653 N N . GLU A 1 84 ? -4.079 3.571 12.769 1.00 92.00 84 GLU A N 1
ATOM 654 C CA . GLU A 1 84 ? -3.928 2.110 12.700 1.00 92.00 84 GLU A CA 1
ATOM 655 C C . GLU A 1 84 ? -3.049 1.700 11.511 1.00 92.00 84 GLU A C 1
ATOM 657 O O . GLU A 1 84 ? -2.092 0.931 11.650 1.00 92.00 84 GLU A O 1
ATOM 662 N N . THR A 1 85 ? -3.316 2.287 10.343 1.00 94.31 85 THR A N 1
ATOM 663 C CA . THR A 1 85 ? -2.548 2.027 9.120 1.00 94.31 85 THR A CA 1
ATOM 664 C C . THR A 1 85 ? -1.120 2.557 9.230 1.00 94.31 85 THR A C 1
ATOM 666 O O . THR A 1 85 ? -0.177 1.859 8.853 1.00 94.31 85 THR A O 1
ATOM 669 N N . SER A 1 86 ? -0.934 3.756 9.793 1.00 94.94 86 SER A N 1
ATOM 670 C CA . SER A 1 86 ? 0.391 4.329 10.061 1.00 94.94 86 SER A CA 1
ATOM 671 C C . SER A 1 86 ? 1.208 3.432 10.994 1.00 94.94 86 SER A C 1
ATOM 673 O O . SER A 1 86 ? 2.362 3.119 10.706 1.00 94.94 86 SER A O 1
ATOM 675 N N . SER A 1 87 ? 0.604 2.925 12.070 1.00 93.44 87 SER A N 1
ATOM 676 C CA . SER A 1 87 ? 1.265 1.999 12.993 1.00 93.44 87 SER A CA 1
ATOM 677 C C . SER A 1 87 ? 1.779 0.737 12.288 1.00 93.44 87 SER A C 1
ATOM 679 O O . SER A 1 87 ? 2.930 0.340 12.494 1.00 93.44 87 SER A O 1
ATOM 681 N N . ALA A 1 88 ? 0.981 0.151 11.390 1.00 91.56 88 ALA A N 1
ATOM 682 C CA . ALA A 1 88 ? 1.394 -1.012 10.605 1.00 91.56 88 ALA A CA 1
ATOM 683 C C . ALA A 1 88 ? 2.560 -0.693 9.651 1.00 91.56 88 ALA A C 1
ATOM 685 O O . ALA A 1 88 ? 3.525 -1.453 9.585 1.00 91.56 88 ALA A O 1
ATOM 686 N N . ILE A 1 89 ? 2.514 0.451 8.962 1.00 93.00 89 ILE A N 1
ATOM 687 C CA . ILE A 1 89 ? 3.587 0.899 8.058 1.00 93.00 89 ILE A CA 1
ATOM 688 C C . ILE A 1 89 ? 4.904 1.082 8.821 1.00 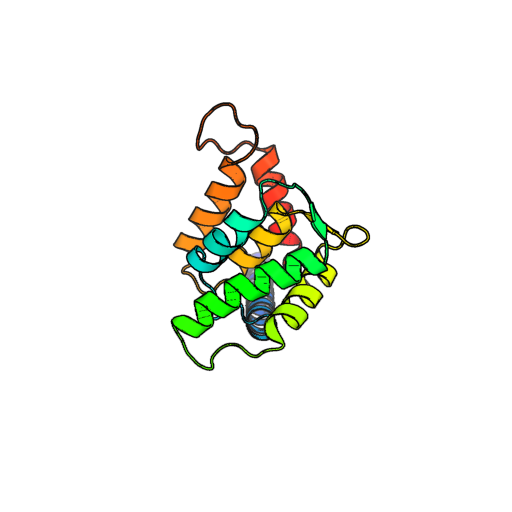93.00 89 ILE A C 1
ATOM 690 O O . ILE A 1 89 ? 5.934 0.553 8.406 1.00 93.00 89 ILE A O 1
ATOM 694 N N . PHE A 1 90 ? 4.878 1.793 9.950 1.00 92.88 90 PHE A N 1
ATOM 695 C CA . PHE A 1 90 ? 6.073 2.029 10.768 1.00 92.88 90 PHE A CA 1
ATOM 696 C C . PHE A 1 90 ? 6.591 0.746 11.426 1.00 92.88 90 PHE A C 1
ATOM 698 O O . PHE A 1 90 ? 7.787 0.604 11.635 1.00 92.88 90 PHE A O 1
ATOM 705 N N . THR A 1 91 ? 5.731 -0.235 11.691 1.00 91.31 91 THR A N 1
ATOM 706 C CA . THR A 1 91 ? 6.194 -1.546 12.172 1.00 91.31 91 THR A CA 1
ATOM 707 C C . THR A 1 91 ? 7.066 -2.265 11.133 1.00 91.31 91 THR A C 1
ATOM 709 O O . THR A 1 91 ? 7.963 -3.018 11.502 1.00 91.31 91 THR A O 1
ATOM 712 N N . LEU A 1 92 ? 6.821 -2.038 9.838 1.00 86.75 92 LEU A N 1
ATOM 713 C CA . LEU A 1 92 ? 7.491 -2.748 8.743 1.00 86.75 92 LEU A CA 1
ATOM 714 C C . LEU A 1 92 ? 8.659 -1.973 8.125 1.00 86.75 92 LEU A C 1
ATOM 716 O O . LEU A 1 92 ? 9.624 -2.584 7.672 1.00 86.75 92 LEU A O 1
ATOM 720 N N . PHE A 1 93 ? 8.562 -0.644 8.070 1.00 88.81 93 PHE A N 1
ATOM 721 C CA . PHE A 1 93 ? 9.454 0.188 7.258 1.00 88.81 93 PHE A CA 1
ATOM 722 C C . PHE A 1 93 ? 10.093 1.359 8.013 1.00 88.81 93 PHE A C 1
ATOM 724 O O . PHE A 1 93 ? 10.704 2.206 7.361 1.00 88.81 93 PHE A O 1
ATOM 731 N N . ASP A 1 94 ? 9.954 1.445 9.342 1.00 91.81 94 ASP A N 1
ATOM 732 C CA . ASP A 1 94 ? 10.534 2.553 10.108 1.00 91.81 94 ASP A CA 1
ATOM 733 C C . ASP A 1 94 ? 12.060 2.621 9.965 1.00 91.81 94 ASP A C 1
ATOM 735 O O . ASP A 1 94 ? 12.788 1.643 10.156 1.00 91.81 94 ASP A O 1
ATOM 739 N N . LYS A 1 95 ? 12.538 3.822 9.645 1.00 89.81 95 LYS A N 1
ATOM 740 C CA . LYS A 1 95 ? 13.947 4.190 9.522 1.00 89.81 95 LYS A CA 1
ATOM 741 C C . LYS A 1 95 ? 14.264 5.329 10.490 1.00 89.81 95 LYS A C 1
ATOM 743 O O . LYS A 1 95 ? 14.715 6.397 10.089 1.00 89.81 95 LYS A O 1
ATOM 748 N N . GLY A 1 96 ? 14.027 5.104 11.782 1.00 90.00 96 GLY A N 1
ATOM 749 C CA . GLY A 1 96 ? 14.340 6.091 12.818 1.00 90.00 96 GLY A CA 1
ATOM 750 C C . GLY A 1 96 ? 13.376 7.280 12.838 1.00 90.00 96 GLY A C 1
ATOM 751 O O . GLY A 1 96 ? 13.803 8.412 13.059 1.00 90.00 96 GLY A O 1
ATOM 752 N N . GLY A 1 97 ? 12.084 7.033 12.613 1.00 89.75 97 GLY A N 1
ATOM 753 C CA . GLY A 1 97 ? 11.020 8.040 12.647 1.00 89.75 97 GLY A CA 1
ATOM 754 C C . GLY A 1 97 ? 10.508 8.484 11.274 1.00 89.75 97 GLY A C 1
ATOM 755 O O . GLY A 1 97 ? 9.577 9.295 11.211 1.00 89.75 97 GLY A O 1
ATOM 756 N N . SER A 1 98 ? 11.061 7.940 10.189 1.00 93.56 98 SER A N 1
ATOM 757 C CA . SER A 1 98 ? 10.608 8.168 8.815 1.00 93.56 98 SER A CA 1
ATOM 758 C C . SER A 1 98 ? 10.466 6.866 8.027 1.00 93.56 98 SER A C 1
ATOM 760 O O . SER A 1 98 ? 10.972 5.816 8.422 1.00 93.56 98 SER A O 1
ATOM 762 N N . VAL A 1 99 ? 9.749 6.936 6.908 1.00 93.69 99 VAL A N 1
ATOM 763 C CA . VAL A 1 99 ? 9.530 5.824 5.980 1.00 93.69 99 VAL A CA 1
ATOM 764 C C . VAL A 1 99 ? 9.799 6.304 4.560 1.00 93.69 99 VAL A C 1
ATOM 766 O O . VAL A 1 99 ? 9.367 7.388 4.175 1.00 93.69 99 VAL A O 1
ATOM 769 N N . ASP A 1 100 ? 10.478 5.468 3.782 1.00 92.06 100 ASP A N 1
ATOM 770 C CA . ASP A 1 100 ? 10.735 5.708 2.362 1.00 92.06 100 ASP A CA 1
ATOM 771 C C . ASP A 1 100 ? 9.426 5.699 1.555 1.00 92.06 100 ASP A C 1
ATOM 773 O O . ASP A 1 100 ? 8.577 4.816 1.729 1.00 92.06 100 ASP A O 1
ATOM 777 N N . VAL A 1 101 ? 9.246 6.692 0.683 1.00 91.12 101 VAL A N 1
ATOM 778 C CA . VAL A 1 101 ? 8.001 6.891 -0.073 1.00 91.12 101 VAL A CA 1
ATOM 779 C C . VAL A 1 101 ? 7.724 5.734 -1.033 1.00 91.12 101 VAL A C 1
ATOM 781 O O . VAL A 1 101 ? 6.564 5.334 -1.163 1.00 91.12 101 VAL A O 1
ATOM 784 N N . ASP A 1 102 ? 8.751 5.137 -1.643 1.00 89.06 102 ASP A N 1
ATOM 785 C CA . ASP A 1 102 ? 8.574 3.986 -2.532 1.00 89.06 102 ASP A CA 1
ATOM 786 C C . ASP A 1 102 ? 8.128 2.755 -1.735 1.00 89.06 102 ASP A C 1
ATOM 788 O O . ASP A 1 102 ? 7.245 2.012 -2.180 1.00 89.06 102 ASP A O 1
ATOM 792 N N . SER A 1 103 ? 8.683 2.537 -0.539 1.00 90.50 103 SER A N 1
ATOM 793 C CA . SER A 1 103 ? 8.239 1.484 0.387 1.00 90.50 103 SER A CA 1
ATOM 794 C C . SER A 1 103 ? 6.794 1.687 0.833 1.00 90.50 103 SER A C 1
ATOM 796 O O . SER A 1 103 ? 5.989 0.754 0.759 1.00 90.50 103 SER A O 1
ATOM 798 N N . LEU A 1 104 ? 6.439 2.913 1.227 1.00 93.31 104 LEU A N 1
ATOM 799 C CA . LEU A 1 104 ? 5.074 3.289 1.591 1.00 93.31 104 LEU A CA 1
ATOM 800 C C . LEU A 1 104 ? 4.100 3.025 0.437 1.00 93.31 104 LEU A C 1
ATOM 802 O O . LEU A 1 104 ? 3.087 2.346 0.616 1.00 93.31 104 LEU A O 1
ATOM 806 N N . GLN A 1 105 ? 4.409 3.524 -0.760 1.00 93.06 105 GLN A N 1
ATOM 807 C CA . GLN A 1 105 ? 3.564 3.346 -1.938 1.00 93.06 105 GLN A CA 1
ATOM 808 C C . GLN A 1 105 ? 3.446 1.868 -2.322 1.00 93.06 105 GLN A C 1
ATOM 810 O O . GLN A 1 105 ? 2.346 1.407 -2.631 1.00 93.06 105 GLN A O 1
ATOM 815 N N . THR A 1 106 ? 4.544 1.112 -2.256 1.00 92.81 106 THR A N 1
ATOM 816 C CA . THR A 1 106 ? 4.548 -0.331 -2.525 1.00 92.81 106 THR A CA 1
ATOM 817 C C . THR A 1 106 ? 3.614 -1.065 -1.570 1.00 92.81 106 THR A C 1
ATOM 819 O O . THR A 1 106 ? 2.787 -1.850 -2.029 1.00 92.81 106 THR A O 1
ATOM 822 N N . PHE A 1 107 ? 3.691 -0.790 -0.265 1.00 93.50 107 PHE A N 1
ATOM 823 C CA . PHE A 1 107 ? 2.824 -1.408 0.741 1.00 93.50 107 PHE A CA 1
ATOM 824 C C . PHE A 1 107 ? 1.343 -1.104 0.488 1.00 93.50 107 PHE A C 1
ATOM 826 O O . PHE A 1 107 ? 0.515 -2.019 0.438 1.00 93.50 107 PHE A O 1
ATOM 833 N N . LEU A 1 108 ? 1.015 0.171 0.259 1.00 95.12 108 LEU A N 1
ATOM 834 C CA . LEU A 1 108 ? -0.356 0.608 -0.003 1.00 95.12 108 LEU A CA 1
ATOM 835 C C . LEU A 1 108 ? -0.921 -0.046 -1.271 1.00 95.12 108 LEU A C 1
ATOM 837 O O . LEU A 1 108 ? -2.031 -0.575 -1.248 1.00 95.12 108 LEU A O 1
ATOM 841 N N . VAL A 1 109 ? -0.156 -0.067 -2.368 1.00 94.88 109 VAL A N 1
ATOM 842 C CA . VAL A 1 109 ? -0.577 -0.702 -3.627 1.00 94.88 109 VAL A CA 1
ATOM 843 C C . VAL A 1 109 ? -0.673 -2.218 -3.469 1.00 94.88 109 VAL A C 1
ATOM 845 O O . VAL A 1 109 ? -1.628 -2.817 -3.955 1.00 94.88 109 VAL A O 1
ATOM 848 N N . ALA A 1 110 ? 0.257 -2.860 -2.762 1.00 93.62 110 ALA A N 1
ATOM 849 C CA . ALA A 1 110 ? 0.252 -4.308 -2.554 1.00 93.62 110 ALA A CA 1
ATOM 850 C C . ALA A 1 110 ? -0.960 -4.794 -1.749 1.00 93.62 110 ALA A C 1
ATOM 852 O O . ALA A 1 110 ? -1.425 -5.913 -1.973 1.00 93.62 110 ALA A O 1
ATOM 853 N N . LEU A 1 111 ? -1.510 -3.965 -0.863 1.00 93.81 111 LEU A N 1
ATOM 854 C CA . LEU A 1 111 ? -2.660 -4.308 -0.025 1.00 93.81 111 LEU A CA 1
ATOM 855 C C . LEU A 1 111 ? -3.967 -3.628 -0.448 1.00 93.81 111 LEU A C 1
ATOM 857 O O . LEU A 1 111 ? -4.996 -3.896 0.156 1.00 93.81 111 LEU A O 1
ATOM 861 N N . CYS A 1 112 ? -3.988 -2.796 -1.489 1.00 95.00 112 CYS A N 1
ATOM 862 C CA . CYS A 1 112 ? -5.240 -2.202 -1.961 1.00 95.00 112 CYS A CA 1
ATOM 863 C C . CYS A 1 112 ? -6.207 -3.250 -2.556 1.00 95.00 112 CYS A C 1
ATOM 865 O O . CYS A 1 112 ? -5.820 -4.386 -2.875 1.00 95.00 112 CYS A O 1
ATOM 867 N N . ALA A 1 113 ? -7.471 -2.850 -2.682 1.00 95.06 113 ALA A N 1
ATOM 868 C CA . ALA A 1 113 ? -8.607 -3.658 -3.124 1.00 95.06 113 ALA A CA 1
ATOM 869 C C . ALA A 1 113 ? -8.686 -3.861 -4.645 1.00 95.06 113 ALA A C 1
ATOM 871 O O . ALA A 1 113 ? -9.541 -4.605 -5.124 1.00 95.06 113 ALA A O 1
ATOM 872 N N . ASP A 1 114 ? -7.818 -3.189 -5.403 1.00 95.69 114 ASP A N 1
ATOM 873 C CA . ASP A 1 114 ? -7.798 -3.280 -6.856 1.00 95.69 114 ASP A CA 1
ATOM 874 C C . ASP A 1 114 ? -7.505 -4.696 -7.361 1.00 95.69 114 ASP A C 1
ATOM 876 O O . ASP A 1 114 ? -6.924 -5.547 -6.676 1.00 95.69 114 ASP A O 1
ATOM 880 N N . SER A 1 115 ? -7.880 -4.936 -8.620 1.00 93.69 115 SER A N 1
ATOM 881 C CA . SER A 1 115 ? -7.556 -6.195 -9.286 1.00 93.69 115 SER A CA 1
ATOM 882 C C . SER A 1 115 ? -6.043 -6.415 -9.340 1.00 93.69 115 SER A C 1
ATOM 884 O O . SER A 1 115 ? -5.248 -5.474 -9.400 1.00 93.69 115 SER A O 1
ATOM 886 N N . LEU A 1 116 ? -5.630 -7.682 -9.398 1.00 91.88 116 LEU A N 1
ATOM 887 C CA . LEU A 1 116 ? -4.217 -8.041 -9.493 1.00 91.88 116 LEU A CA 1
ATOM 888 C C . LEU A 1 116 ? -3.516 -7.334 -10.670 1.00 91.88 116 LEU A C 1
ATOM 890 O O . LEU A 1 116 ? -2.381 -6.887 -10.533 1.00 91.88 116 LEU A O 1
ATOM 894 N N . LYS A 1 117 ? -4.217 -7.173 -11.800 1.00 94.00 117 LYS A N 1
ATOM 895 C CA . LYS A 1 117 ? -3.718 -6.460 -12.982 1.00 94.00 117 LYS A CA 1
ATOM 896 C C . LYS A 1 117 ? -3.402 -4.993 -12.676 1.00 94.00 117 LYS A C 1
ATOM 898 O O . LYS A 1 117 ? -2.306 -4.543 -12.992 1.00 94.00 117 LYS A O 1
ATOM 903 N N . GLU A 1 118 ? -4.336 -4.270 -12.064 1.00 93.19 118 GLU A N 1
ATOM 904 C CA . GLU A 1 118 ? -4.162 -2.851 -11.712 1.00 93.19 118 GLU A CA 1
ATOM 905 C C . GLU A 1 118 ? -3.010 -2.664 -10.718 1.00 93.19 118 GLU A C 1
ATOM 907 O O . GLU A 1 118 ? -2.166 -1.784 -10.889 1.00 93.19 118 GLU A O 1
ATOM 912 N N . LYS A 1 119 ? -2.899 -3.566 -9.737 1.00 92.94 119 LYS A N 1
ATOM 913 C CA . LYS A 1 119 ? -1.789 -3.580 -8.774 1.00 92.94 119 LYS A CA 1
ATOM 914 C C . LYS A 1 119 ? -0.450 -3.777 -9.477 1.00 92.94 119 LYS A C 1
ATOM 916 O O . LYS A 1 119 ? 0.468 -2.994 -9.257 1.00 92.94 119 LYS A O 1
ATOM 921 N N . TYR A 1 120 ? -0.334 -4.767 -10.364 1.00 90.81 120 TYR A N 1
ATOM 922 C CA . TYR A 1 120 ? 0.900 -4.982 -11.126 1.00 90.81 120 TYR A CA 1
ATOM 923 C C . TYR A 1 120 ? 1.264 -3.786 -12.002 1.00 90.81 120 TYR A C 1
ATOM 925 O O . TYR A 1 120 ? 2.430 -3.400 -12.019 1.00 90.81 120 TYR A O 1
ATOM 933 N N . LEU A 1 121 ? 0.295 -3.183 -12.696 1.00 91.88 121 LEU A N 1
ATOM 934 C CA . LEU A 1 121 ? 0.544 -1.991 -13.507 1.00 91.88 121 LEU A CA 1
ATOM 935 C C . LEU A 1 121 ? 1.085 -0.845 -12.647 1.00 91.88 121 LEU A C 1
ATOM 937 O O . LEU A 1 121 ? 2.117 -0.272 -12.987 1.00 91.88 121 LEU A O 1
ATOM 941 N N . ALA A 1 122 ? 0.459 -0.575 -11.501 1.00 91.19 122 ALA A N 1
ATOM 942 C CA . ALA A 1 122 ? 0.902 0.463 -10.577 1.00 91.19 122 ALA A CA 1
ATOM 943 C C . ALA A 1 122 ? 2.317 0.207 -10.024 1.00 91.19 122 ALA A C 1
ATOM 945 O O . ALA A 1 122 ? 3.139 1.123 -9.986 1.00 91.19 122 ALA A O 1
ATOM 946 N N . LEU A 1 123 ? 2.631 -1.035 -9.641 1.00 90.88 123 LEU A N 1
ATOM 947 C CA . LEU A 1 123 ? 3.961 -1.406 -9.142 1.00 90.88 123 LEU A CA 1
ATOM 948 C C . LEU A 1 123 ? 5.033 -1.317 -10.240 1.00 90.88 123 LEU A C 1
ATOM 950 O O . LEU A 1 123 ? 6.143 -0.849 -9.989 1.00 90.88 123 LEU A O 1
ATOM 954 N N . VAL A 1 124 ? 4.710 -1.713 -11.473 1.00 87.75 124 VAL A N 1
ATOM 955 C CA . VAL A 1 124 ? 5.616 -1.557 -12.622 1.00 87.75 124 VAL A CA 1
ATOM 956 C C . VAL A 1 124 ? 5.850 -0.081 -12.927 1.00 87.75 124 VAL A C 1
ATOM 958 O O . VAL A 1 124 ? 6.991 0.307 -13.168 1.00 87.75 124 VAL A O 1
ATOM 961 N N . SER A 1 125 ? 4.814 0.759 -12.865 1.00 86.88 125 SER A N 1
ATOM 962 C CA . SER A 1 125 ? 4.964 2.209 -13.016 1.00 86.88 125 SER A CA 1
ATOM 963 C C . SER A 1 125 ? 5.854 2.817 -11.930 1.00 86.88 125 SER A C 1
ATOM 965 O O . SER A 1 125 ? 6.665 3.687 -12.245 1.00 86.88 125 SER A O 1
ATOM 967 N N . LEU A 1 126 ? 5.769 2.337 -10.685 1.00 84.00 126 LEU A N 1
ATOM 968 C CA . LEU A 1 126 ? 6.675 2.744 -9.606 1.00 84.00 126 LEU A CA 1
ATOM 969 C C . LEU A 1 126 ? 8.133 2.388 -9.939 1.00 84.00 126 LEU A C 1
ATOM 971 O O . LEU A 1 126 ? 9.005 3.252 -9.918 1.00 84.00 126 LEU A O 1
ATOM 975 N N . ALA A 1 127 ? 8.395 1.150 -10.366 1.00 82.81 127 ALA A N 1
ATOM 976 C CA . ALA A 1 127 ? 9.740 0.726 -10.764 1.00 82.81 127 ALA A CA 1
ATOM 977 C C . ALA A 1 127 ? 10.260 1.439 -12.031 1.00 82.81 127 ALA A C 1
ATOM 979 O O . ALA A 1 127 ? 11.469 1.608 -12.194 1.00 82.81 127 ALA A O 1
ATOM 980 N N . ALA A 1 128 ? 9.365 1.860 -12.927 1.00 80.19 128 ALA A N 1
ATOM 981 C CA . ALA A 1 128 ? 9.694 2.621 -14.132 1.00 80.19 128 ALA A CA 1
ATOM 982 C C . ALA A 1 128 ? 9.932 4.116 -13.862 1.00 80.19 128 ALA A C 1
ATOM 984 O O . ALA A 1 128 ? 10.516 4.792 -14.706 1.00 80.19 128 ALA A O 1
ATOM 985 N N . SER A 1 129 ? 9.499 4.626 -12.703 1.00 68.81 129 SER A N 1
ATOM 986 C CA . SER A 1 129 ? 9.705 6.020 -12.277 1.00 68.81 129 SER A CA 1
ATOM 987 C C . SER A 1 129 ? 11.098 6.259 -11.676 1.00 68.81 129 SER A C 1
ATOM 989 O O . SER A 1 129 ? 11.442 7.387 -11.334 1.00 68.81 129 SER A O 1
ATOM 991 N N . GLY A 1 130 ? 11.916 5.204 -11.571 1.00 61.69 130 GLY A N 1
ATOM 992 C CA . GLY A 1 130 ? 13.329 5.304 -11.216 1.00 61.69 130 GLY A CA 1
ATOM 993 C C . GLY A 1 130 ? 14.145 6.090 -12.248 1.00 61.69 130 GLY A C 1
ATOM 994 O O . GLY A 1 130 ? 13.663 6.457 -13.314 1.00 61.69 130 GLY A O 1
ATOM 995 N N . THR A 1 131 ? 15.431 6.294 -11.960 1.00 59.34 131 THR A N 1
ATOM 996 C CA . THR A 1 131 ? 16.388 7.119 -12.732 1.00 59.34 131 THR A CA 1
ATOM 997 C C . THR A 1 131 ? 16.741 6.590 -14.133 1.00 59.34 131 THR A C 1
ATOM 999 O O . THR A 1 131 ? 17.803 6.894 -14.679 1.00 59.34 131 THR A O 1
ATOM 1002 N N . SER A 1 132 ? 15.881 5.765 -14.730 1.00 57.56 132 SER A N 1
ATOM 1003 C CA . SER A 1 132 ? 16.080 5.230 -16.066 1.00 57.56 132 SER A CA 1
ATOM 1004 C C . SER A 1 132 ? 16.094 6.365 -17.102 1.00 57.56 132 SER A C 1
ATOM 1006 O O . SER A 1 132 ? 15.177 7.186 -17.121 1.00 57.56 132 SER A O 1
ATOM 1008 N N . PRO A 1 133 ? 17.089 6.407 -18.006 1.00 57.72 133 PRO A N 1
ATOM 1009 C CA . PRO A 1 133 ? 17.159 7.409 -19.071 1.00 57.72 133 PRO A CA 1
ATOM 1010 C C . PRO A 1 133 ? 16.056 7.245 -20.131 1.00 57.72 133 PRO A C 1
ATOM 1012 O O . PRO A 1 133 ? 15.889 8.120 -20.976 1.00 57.72 133 PRO A O 1
ATOM 1015 N N . ILE A 1 134 ? 15.308 6.135 -20.106 1.00 66.94 134 ILE A N 1
ATOM 1016 C CA . ILE A 1 134 ? 14.200 5.861 -21.024 1.00 66.94 134 ILE A CA 1
ATOM 1017 C C . ILE A 1 134 ? 12.887 5.928 -20.230 1.00 66.94 134 ILE A C 1
ATOM 1019 O O . ILE A 1 134 ? 12.677 5.083 -19.352 1.00 66.94 134 ILE A O 1
ATOM 1023 N N . PRO A 1 135 ? 11.982 6.875 -20.541 1.00 64.31 135 PRO A N 1
ATOM 1024 C CA . PRO A 1 135 ? 10.666 6.948 -19.914 1.00 64.31 135 PRO A CA 1
ATOM 1025 C C . PRO A 1 135 ? 9.913 5.622 -20.057 1.00 64.31 135 PRO A C 1
ATOM 1027 O O . PRO A 1 135 ? 9.785 5.090 -21.159 1.00 64.31 135 PRO A O 1
ATOM 1030 N N . GLY A 1 136 ? 9.434 5.071 -18.942 1.00 68.19 136 GLY A N 1
ATOM 1031 C CA . GLY A 1 136 ? 8.718 3.791 -18.931 1.00 68.19 136 GLY A CA 1
ATOM 1032 C C . GLY A 1 136 ? 9.610 2.544 -18.927 1.00 68.19 136 GLY A C 1
ATOM 1033 O O . GLY A 1 136 ? 9.086 1.432 -18.932 1.00 68.19 136 GLY A O 1
ATOM 1034 N N . SER A 1 137 ? 10.939 2.691 -18.894 1.00 75.94 137 SER A N 1
ATOM 1035 C CA . SER A 1 137 ? 11.861 1.557 -18.791 1.00 75.94 137 SER A CA 1
ATOM 1036 C C . SER A 1 137 ? 12.174 1.219 -17.336 1.00 75.94 137 SER A C 1
ATOM 1038 O O . SER A 1 137 ? 12.653 2.058 -16.572 1.00 75.94 137 SER A O 1
ATOM 1040 N N . VAL A 1 138 ? 11.963 -0.043 -16.970 1.00 80.31 138 VAL A N 1
ATOM 1041 C CA . VAL A 1 138 ? 12.313 -0.583 -15.654 1.00 80.31 138 VAL A CA 1
ATOM 1042 C C . VAL A 1 138 ? 13.759 -1.068 -15.675 1.00 80.31 138 VAL A C 1
ATOM 1044 O O . VAL A 1 138 ? 14.115 -1.964 -16.441 1.00 80.31 138 VAL A O 1
ATOM 1047 N N . ASN A 1 139 ? 14.601 -0.518 -14.800 1.00 81.38 139 ASN A N 1
ATOM 1048 C CA . ASN A 1 139 ? 15.965 -1.011 -14.619 1.00 81.38 139 ASN A CA 1
ATOM 1049 C C . ASN A 1 139 ? 16.036 -2.082 -13.506 1.00 81.38 139 ASN A C 1
ATOM 1051 O O . ASN A 1 139 ? 15.158 -2.199 -12.646 1.00 81.38 139 ASN A O 1
ATOM 1055 N N . ARG A 1 140 ? 17.108 -2.887 -13.509 1.00 84.06 140 ARG A N 1
ATOM 1056 C CA . ARG A 1 140 ? 17.280 -4.008 -12.564 1.00 84.06 140 ARG A CA 1
ATOM 1057 C C . ARG A 1 140 ? 17.344 -3.555 -11.100 1.00 84.06 140 ARG A C 1
ATOM 1059 O O . ARG A 1 140 ? 16.933 -4.308 -10.222 1.00 84.06 140 ARG A O 1
ATOM 1066 N N . SER A 1 141 ? 17.889 -2.371 -10.823 1.00 83.56 141 SER A N 1
ATOM 1067 C CA . SER A 1 141 ? 17.953 -1.800 -9.470 1.00 83.56 141 SER A CA 1
ATOM 1068 C C . SER A 1 141 ? 16.568 -1.445 -8.938 1.00 83.56 141 SER A C 1
ATOM 1070 O O . SER A 1 141 ? 16.221 -1.910 -7.860 1.00 83.56 141 SER A O 1
ATOM 1072 N N . SER A 1 142 ? 15.756 -0.727 -9.714 1.00 82.44 142 SER A N 1
ATOM 1073 C CA . SER A 1 142 ? 14.397 -0.331 -9.340 1.00 82.44 142 SER A CA 1
ATOM 1074 C C . SER A 1 142 ? 13.492 -1.544 -9.137 1.00 82.44 142 SER A C 1
ATOM 1076 O O . SER A 1 142 ? 12.762 -1.608 -8.151 1.00 82.44 142 SER A O 1
ATOM 1078 N N . LEU A 1 143 ? 13.604 -2.565 -9.997 1.00 85.31 143 LEU A N 1
ATOM 1079 C CA . LEU A 1 143 ? 12.880 -3.823 -9.798 1.00 85.31 143 LEU A CA 1
ATOM 1080 C C . LEU A 1 143 ? 13.322 -4.545 -8.517 1.00 85.31 143 LEU A C 1
ATOM 1082 O O . LEU A 1 143 ? 12.487 -5.096 -7.806 1.00 85.31 143 LEU A O 1
ATOM 1086 N N . ARG A 1 144 ? 14.623 -4.542 -8.199 1.00 86.75 144 ARG A N 1
ATOM 1087 C CA . ARG A 1 144 ? 15.132 -5.162 -6.968 1.00 86.75 144 ARG A CA 1
ATOM 1088 C C . ARG A 1 144 ? 14.600 -4.454 -5.722 1.00 86.75 144 ARG A C 1
ATOM 1090 O O . ARG A 1 144 ? 14.194 -5.147 -4.797 1.00 86.75 144 ARG A O 1
ATOM 1097 N N . THR A 1 145 ? 14.581 -3.122 -5.707 1.00 85.12 145 THR A N 1
ATOM 1098 C CA . THR A 1 145 ? 14.012 -2.340 -4.598 1.00 85.12 145 THR A CA 1
ATO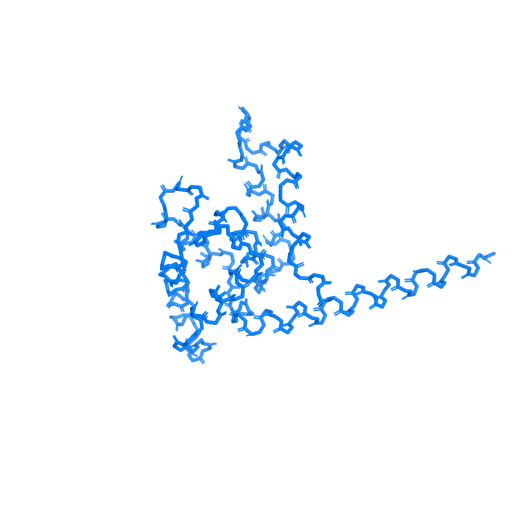M 1099 C C . THR A 1 145 ? 12.529 -2.644 -4.422 1.00 85.12 145 THR A C 1
ATOM 1101 O O . THR A 1 145 ? 12.105 -2.978 -3.321 1.00 85.12 145 THR A O 1
ATOM 1104 N N . LEU A 1 146 ? 11.757 -2.646 -5.513 1.00 86.00 146 LEU A N 1
ATOM 1105 C CA . LEU A 1 146 ? 10.341 -3.006 -5.479 1.00 86.00 146 LEU A CA 1
ATOM 1106 C C . LEU A 1 146 ? 10.121 -4.415 -4.903 1.00 86.00 146 LEU A C 1
ATOM 1108 O O . LEU A 1 146 ? 9.292 -4.600 -4.016 1.00 86.00 146 LEU A O 1
ATOM 1112 N N . LEU A 1 147 ? 10.867 -5.412 -5.387 1.00 86.94 147 LEU A N 1
ATOM 1113 C CA . LEU A 1 147 ? 10.757 -6.788 -4.895 1.00 86.94 147 LEU A CA 1
ATOM 1114 C C . LEU A 1 147 ? 11.148 -6.900 -3.421 1.00 86.94 147 LEU A C 1
ATOM 1116 O O . LEU A 1 147 ? 10.502 -7.630 -2.676 1.00 86.94 147 LEU A O 1
ATOM 1120 N N . HIS A 1 148 ? 12.172 -6.166 -2.989 1.00 86.75 148 HIS A N 1
ATOM 1121 C CA . HIS A 1 148 ? 12.553 -6.102 -1.584 1.00 86.75 148 HIS A CA 1
ATOM 1122 C C . HIS A 1 148 ? 11.414 -5.532 -0.727 1.00 86.75 148 HIS A C 1
ATOM 1124 O O . HIS A 1 148 ? 11.001 -6.175 0.235 1.00 86.75 148 HIS A O 1
ATOM 1130 N N . ASN A 1 149 ? 10.824 -4.409 -1.142 1.00 83.75 149 ASN A N 1
ATOM 1131 C CA . ASN A 1 149 ? 9.700 -3.777 -0.449 1.00 83.75 149 ASN A CA 1
ATOM 1132 C C . ASN A 1 149 ? 8.466 -4.695 -0.383 1.00 83.75 149 ASN A C 1
ATOM 1134 O O . ASN A 1 149 ? 7.809 -4.772 0.654 1.00 83.75 149 ASN A O 1
ATOM 1138 N N . LEU A 1 150 ? 8.179 -5.444 -1.454 1.00 83.19 150 LEU A N 1
ATOM 1139 C CA . LEU A 1 150 ? 7.109 -6.448 -1.476 1.00 83.19 150 LEU A CA 1
ATOM 1140 C C . LEU A 1 150 ? 7.397 -7.654 -0.578 1.00 83.19 150 LEU A C 1
ATOM 1142 O O . LEU A 1 150 ? 6.465 -8.228 -0.031 1.00 83.19 150 LEU A O 1
ATOM 1146 N N . THR A 1 151 ? 8.664 -8.038 -0.421 1.00 80.31 151 THR A N 1
ATOM 1147 C CA . THR A 1 151 ? 9.056 -9.153 0.458 1.00 80.31 151 THR A CA 1
ATOM 1148 C C . THR A 1 151 ? 8.947 -8.759 1.934 1.00 80.31 151 THR A C 1
ATOM 1150 O O . THR A 1 151 ? 8.685 -9.609 2.778 1.00 80.31 151 THR A O 1
ATOM 1153 N N . CYS A 1 152 ? 9.100 -7.468 2.248 1.00 67.00 152 CYS A N 1
ATOM 1154 C CA . CYS A 1 152 ? 8.832 -6.922 3.580 1.00 67.00 152 CYS A CA 1
ATOM 1155 C C . CYS A 1 152 ? 7.327 -6.791 3.880 1.00 67.00 152 CYS A C 1
ATOM 1157 O O . CYS A 1 152 ? 6.946 -6.741 5.050 1.00 67.00 152 CYS A O 1
ATOM 1159 N N . ALA A 1 153 ? 6.457 -6.770 2.859 1.00 58.53 153 ALA A N 1
ATOM 1160 C CA . ALA A 1 153 ? 5.024 -6.928 3.074 1.00 58.53 153 ALA A CA 1
ATOM 1161 C C . ALA A 1 153 ? 4.765 -8.360 3.597 1.00 58.53 153 ALA A C 1
ATOM 1163 O O . ALA A 1 153 ? 5.256 -9.336 3.038 1.00 58.53 153 ALA A O 1
ATOM 1164 N N . PRO A 1 154 ? 4.051 -8.498 4.716 1.00 50.38 154 PRO A N 1
ATOM 1165 C CA . PRO A 1 154 ? 4.427 -9.390 5.807 1.00 50.38 154 PRO A CA 1
ATOM 1166 C C . PRO A 1 154 ? 4.497 -10.874 5.433 1.00 50.38 154 PRO A C 1
ATOM 1168 O O . PRO A 1 154 ? 3.501 -11.496 5.069 1.00 50.38 154 PRO A O 1
ATOM 1171 N N . SER A 1 155 ? 5.680 -11.448 5.658 1.00 36.88 155 SER A N 1
ATOM 1172 C CA . SER A 1 155 ? 5.945 -12.88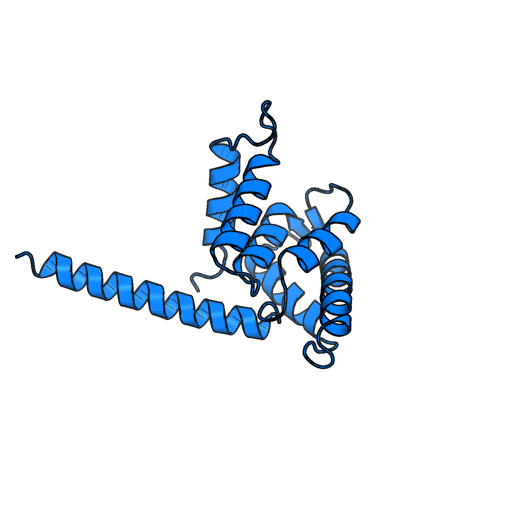3 5.805 1.00 36.88 155 SER A CA 1
ATOM 1173 C C . SER A 1 155 ? 5.988 -13.332 7.281 1.00 36.88 155 SER A C 1
ATOM 1175 O O . SER A 1 155 ? 6.607 -14.348 7.592 1.00 36.88 155 SER A O 1
ATOM 1177 N N . GLY A 1 156 ? 5.367 -12.571 8.194 1.00 36.03 156 GLY A N 1
ATOM 1178 C CA . GLY A 1 156 ? 5.295 -12.851 9.641 1.00 36.03 156 GLY A CA 1
ATOM 1179 C C . GLY A 1 156 ? 4.105 -13.711 10.029 1.00 36.03 156 GLY A C 1
ATOM 1180 O O . GLY A 1 156 ? 2.966 -13.397 9.628 1.00 36.03 156 GLY A O 1
#

pLDDT: mean 84.9, std 11.84, range [36.03, 95.88]

Radius of gyration: 16.97 Å; chains: 1; bounding box: 38×57×35 Å

Foldseek 3Di:
DDVVVVVVVVVVVVLVVVLVVVLLVVLVQLLQLQFDLVLLVVLVVVVPPDFKDFLVSQLSSVVSSVVVSCVVPPPSDDPCNSVSNSVVLCVQAPDPGIGTPLLVSLLSLVSHNDDPVRSVVSLQQSQQPPPDPDRSDHDPVSVVVSVVSVPSSDPD

InterPro domains:
  IPR011992 EF-hand domain pair [SSF47473] (5-113)
  IPR015153 EF-hand domain, type 1 [PF09068] (4-112)
  IPR050774 KCMF1 and Dystrophin [PTHR12268] (4-151)

Secondary structure (DSSP, 8-state):
--HHHHHHHHHHHHHHHHHHHHHHHHHHHTTGGG--HHHHHHHHTTSTT-SEEEHHHHHHHHHHHHHHHHHHSTTSS-TTHHHHHHHHHHHHH-SSSEEEHHHHHHHHHHHSSS-HHHHHHHHHHHHHTSS-SSTTPPPHHHHHHHHHHHHHS---

Organism: NCBI:txid409849

Sequence (156 aa):
MDLDNIEALNEVHASVYRSSLKLQSIQRLTHLHVVLVRHITTALRSVGGVSDVSRQEVVQLLNRMFVNVSQEIPGHVTLEAPEETSSAIFTLFDKGGSVDVDSLQTFLVALCADSLKEKYLALVSLAASGTSPIPGSVNRSSLRTLLHNLTCAPSG